Protein AF-A0A137NV91-F1 (afdb_monomer_lite)

Secondary structure (DSSP, 8-state):
-EEEEE-TTT-EEEEEEEE-HHHHHHHB-GGGS-TTHHHHHHHHHHTT----EEEEEEEEE--HHHHHHS-HHHHTTTBB----SSS------

Foldseek 3Di:
DKDWDQDPVQLKIKMKDKDALVVLVVQAAPVQADPCSVVVQVVCVVVVWDFMAMFMDIPGNDDVVVVVPDDPSRNSHHTHPDPPVDRGPTPGD

Sequence (93 aa):
MSVVVLDPVTKHVDIFVKGSFEKVKVIASSETLPTNYDEAALELASEGCYVLALAHRDLGVIDIEEVKQMKRKELEAEVSNHKSSNILDILTK

Organism: Conidiobolus coronatus (strain ATCC 28846 / CBS 209.66 / NRRL 28638) (NCBI:txid796925)

pLDDT: mean 84.83, std 16.08, range [33.75, 94.69]

Radius of gyration: 14.26 Å; chains: 1; bounding box: 32×27×38 Å

InterPro domains:
  IPR006544 P-type ATPase, subfamily V [PTHR45630] (1-78)
  IPR023299 P-type ATPase, cytoplasmic domain N [G3DSA:3.40.1110.10] (1-86)
  IPR023299 P-type ATPase, cytoplasmic domain N [SSF81660] (1-73)

Structure (mmCIF, N/CA/C/O backbone):
data_AF-A0A137NV91-F1
#
_entry.id   AF-A0A137NV91-F1
#
loop_
_atom_site.group_PDB
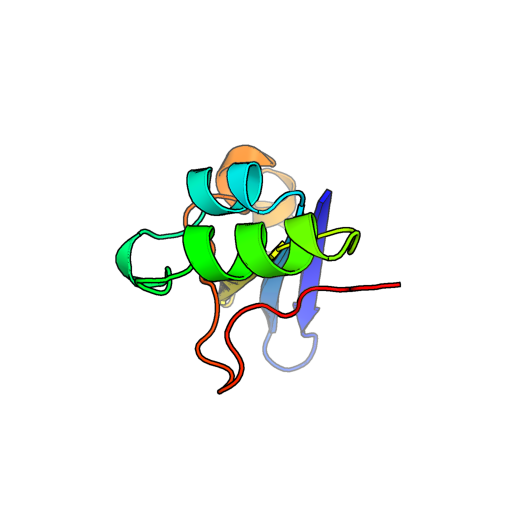_atom_site.id
_atom_site.type_symbol
_atom_site.label_atom_id
_atom_site.label_alt_id
_atom_site.label_comp_id
_atom_site.label_asym_id
_atom_site.label_entity_id
_atom_site.label_seq_id
_atom_site.pdbx_PDB_ins_code
_atom_site.Cartn_x
_atom_site.Cartn_y
_atom_site.Cartn_z
_atom_site.occupancy
_atom_site.B_iso_or_equiv
_atom_site.auth_seq_id
_atom_site.auth_comp_id
_atom_site.auth_asym_id
_atom_site.auth_atom_id
_atom_site.pdbx_PDB_model_num
ATOM 1 N N . MET A 1 1 ? -5.728 5.193 -5.315 1.00 88.69 1 MET A N 1
ATOM 2 C CA . MET A 1 1 ? -7.105 4.937 -4.851 1.00 88.69 1 MET A CA 1
ATOM 3 C C . MET A 1 1 ? -6.995 4.045 -3.639 1.00 88.69 1 MET A C 1
ATOM 5 O O . MET A 1 1 ? -6.121 3.189 -3.644 1.00 88.69 1 MET A O 1
ATOM 9 N N . SER A 1 2 ? -7.816 4.265 -2.625 1.00 92.19 2 SER A N 1
ATOM 10 C CA . SER A 1 2 ? -7.780 3.494 -1.386 1.00 92.19 2 SER A CA 1
ATOM 11 C C . SER A 1 2 ? -9.177 3.044 -0.991 1.00 92.19 2 SER A C 1
ATOM 13 O O . SER A 1 2 ? -10.165 3.673 -1.376 1.00 92.19 2 SER A O 1
ATOM 15 N N . VAL A 1 3 ? -9.241 1.934 -0.267 1.00 94.19 3 VAL A N 1
ATOM 16 C CA . VAL A 1 3 ? -10.461 1.393 0.331 1.00 94.19 3 VAL A CA 1
ATOM 17 C C . VAL A 1 3 ? -10.175 1.045 1.780 1.00 94.19 3 VAL A C 1
ATOM 19 O O . VAL A 1 3 ? -9.105 0.526 2.089 1.00 94.19 3 VAL A O 1
ATOM 22 N N . VAL A 1 4 ? -11.132 1.350 2.649 1.00 94.12 4 VAL A N 1
ATOM 23 C CA . VAL A 1 4 ? -11.081 1.016 4.071 1.00 94.12 4 VAL A CA 1
ATOM 24 C C . VAL A 1 4 ? -12.089 -0.096 4.325 1.00 94.12 4 VAL A C 1
ATOM 26 O O . VAL A 1 4 ? -13.231 -0.010 3.868 1.00 94.12 4 VAL A O 1
ATOM 29 N N . VAL A 1 5 ? -11.659 -1.144 5.014 1.00 93.81 5 VAL A N 1
ATOM 30 C CA . VAL A 1 5 ? -12.425 -2.363 5.262 1.00 93.81 5 VAL A CA 1
ATOM 31 C C . VAL A 1 5 ? -12.474 -2.595 6.764 1.00 93.81 5 VAL A C 1
ATOM 33 O O . VAL A 1 5 ? -11.443 -2.604 7.419 1.00 93.81 5 VAL A O 1
ATOM 36 N N . LEU A 1 6 ? -13.675 -2.778 7.305 1.00 94.25 6 LEU A N 1
ATOM 37 C CA . LEU A 1 6 ? -13.877 -3.221 8.681 1.00 94.25 6 LEU A CA 1
ATOM 38 C C . LEU A 1 6 ? -14.106 -4.731 8.670 1.00 94.25 6 LEU A C 1
ATOM 40 O O . LEU A 1 6 ? -15.077 -5.194 8.066 1.00 94.25 6 LEU A O 1
ATOM 44 N N . ASP A 1 7 ? -13.270 -5.481 9.378 1.00 93.12 7 ASP A N 1
ATOM 45 C CA . ASP A 1 7 ? -13.551 -6.879 9.684 1.00 93.12 7 ASP A CA 1
ATOM 46 C C . ASP A 1 7 ? -14.603 -6.946 10.811 1.00 93.12 7 ASP A C 1
ATOM 48 O O . ASP A 1 7 ? -14.344 -6.530 11.945 1.00 93.12 7 ASP A O 1
ATOM 52 N N . PRO A 1 8 ? -15.818 -7.467 10.553 1.00 91.81 8 PRO A N 1
ATOM 53 C CA . PRO A 1 8 ? -16.869 -7.506 11.559 1.00 91.81 8 PRO A CA 1
ATOM 54 C C . PRO A 1 8 ? -16.577 -8.473 12.716 1.00 91.81 8 PRO A C 1
ATOM 56 O O . PRO A 1 8 ? -17.216 -8.320 13.763 1.00 91.81 8 PRO A O 1
ATOM 59 N N . VAL A 1 9 ? -15.660 -9.434 12.540 1.00 94.06 9 VAL A N 1
ATOM 60 C CA . VAL A 1 9 ? -15.285 -10.446 13.538 1.00 94.06 9 VAL A CA 1
ATOM 61 C C . VAL A 1 9 ? -14.191 -9.914 14.455 1.00 94.06 9 VAL A C 1
ATOM 63 O O . VAL A 1 9 ? -14.395 -9.860 15.666 1.00 94.06 9 VAL A O 1
ATOM 66 N N . THR A 1 10 ? -13.054 -9.494 13.894 1.00 92.44 10 THR A N 1
ATOM 67 C CA . THR A 1 10 ? -11.912 -9.001 14.687 1.00 92.44 10 THR A CA 1
ATOM 68 C C . THR A 1 10 ? -12.068 -7.543 15.111 1.00 92.44 10 THR A C 1
ATOM 70 O O . THR A 1 10 ? -11.402 -7.111 16.046 1.00 92.44 10 THR A O 1
ATOM 73 N N . LYS A 1 11 ? -12.965 -6.791 14.456 1.00 92.56 11 LYS A N 1
ATOM 74 C CA . LYS A 1 11 ? -13.106 -5.330 14.576 1.00 92.56 11 LYS A CA 1
ATOM 75 C C . LYS A 1 11 ? -11.873 -4.547 14.126 1.00 92.56 11 LYS A C 1
ATOM 77 O O . LYS A 1 11 ? -11.801 -3.352 14.397 1.00 92.56 11 LYS A O 1
ATOM 82 N N . HIS A 1 12 ? -10.941 -5.190 13.426 1.00 93.88 12 HIS A N 1
ATOM 83 C CA . HIS A 1 12 ? -9.832 -4.491 12.795 1.00 93.88 12 HIS A CA 1
ATOM 84 C C . HIS A 1 12 ? -10.318 -3.672 11.605 1.00 93.88 12 HIS A C 1
ATOM 86 O O . HIS A 1 12 ? -11.248 -4.066 10.891 1.00 93.88 12 HIS A O 1
ATOM 92 N N . VAL A 1 13 ? -9.675 -2.527 11.404 1.00 93.94 13 VAL A N 1
ATOM 93 C CA . VAL A 1 13 ? -9.871 -1.694 10.226 1.00 93.94 13 VAL A CA 1
ATOM 94 C C . VAL A 1 13 ? -8.608 -1.724 9.381 1.00 93.94 13 VAL A C 1
ATOM 96 O O . VAL A 1 13 ? -7.559 -1.229 9.785 1.00 93.94 13 VAL A O 1
ATOM 99 N N . ASP A 1 14 ? -8.733 -2.248 8.172 1.00 92.94 14 ASP A N 1
ATOM 100 C CA . ASP A 1 14 ? -7.659 -2.315 7.194 1.00 92.94 14 ASP A CA 1
ATOM 101 C C . ASP A 1 14 ? -7.842 -1.244 6.125 1.00 92.94 14 ASP A C 1
ATOM 103 O O . ASP A 1 14 ? -8.948 -1.011 5.631 1.00 92.94 1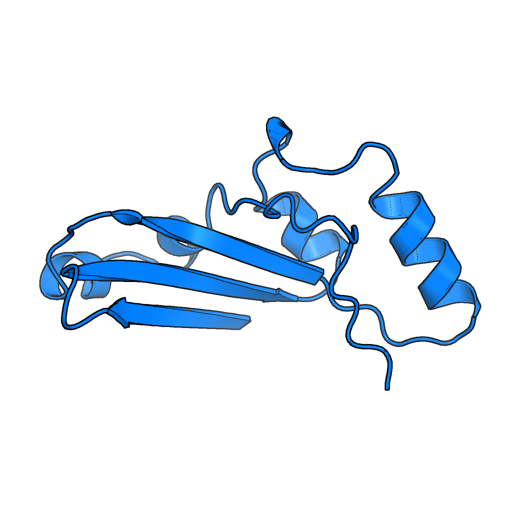4 ASP A O 1
ATOM 107 N N . ILE A 1 15 ? -6.744 -0.632 5.695 1.00 93.06 15 ILE A N 1
ATOM 108 C CA . ILE A 1 15 ? -6.714 0.170 4.477 1.00 93.06 15 ILE A CA 1
ATOM 109 C C . ILE A 1 15 ? -5.864 -0.512 3.415 1.00 93.06 15 ILE A C 1
ATOM 111 O O . ILE A 1 15 ? -4.721 -0.895 3.650 1.00 93.06 15 ILE A O 1
ATOM 115 N N . PHE A 1 16 ? -6.417 -0.595 2.209 1.00 93.31 16 PHE A N 1
ATOM 116 C CA . PHE A 1 16 ? -5.708 -1.034 1.015 1.00 93.31 16 PHE A CA 1
ATOM 117 C C . PHE A 1 16 ? -5.569 0.135 0.054 1.00 93.31 16 PHE A C 1
ATOM 119 O O . PHE A 1 16 ? -6.543 0.830 -0.243 1.00 93.31 16 PHE A O 1
ATOM 126 N N . VAL A 1 17 ? -4.363 0.344 -0.465 1.00 93.12 17 VAL A N 1
ATOM 127 C CA . VAL A 1 17 ? -4.039 1.425 -1.393 1.00 93.12 17 VAL A CA 1
ATOM 128 C C . VAL A 1 17 ? -3.484 0.841 -2.681 1.00 93.12 17 VAL A C 1
ATOM 130 O O . VAL A 1 17 ? -2.546 0.055 -2.665 1.00 93.12 17 VAL A O 1
ATOM 133 N N . LYS A 1 18 ? -4.043 1.271 -3.812 1.00 92.44 18 LYS A N 1
ATOM 134 C CA . LYS A 1 18 ? -3.572 0.947 -5.160 1.00 92.44 18 LYS A CA 1
ATOM 135 C C . LYS A 1 18 ? -3.197 2.211 -5.922 1.00 92.44 18 LYS A C 1
ATOM 137 O O . LYS A 1 18 ? -3.970 3.179 -5.945 1.00 92.44 18 LYS A O 1
ATOM 142 N N . GLY A 1 19 ? -2.067 2.206 -6.618 1.00 91.44 19 GLY A N 1
ATOM 143 C CA . GLY A 1 19 ? -1.630 3.342 -7.429 1.00 91.44 19 GLY A CA 1
ATOM 144 C C . GLY A 1 19 ? -0.460 3.010 -8.342 1.00 91.44 19 GLY A C 1
ATOM 145 O O . GLY A 1 19 ? -0.074 1.851 -8.455 1.00 91.44 19 GLY A O 1
ATOM 146 N N . SER A 1 20 ? 0.099 4.031 -8.994 1.00 92.62 20 SER A N 1
ATOM 147 C CA . SER A 1 20 ? 1.392 3.868 -9.663 1.00 92.62 20 SER A CA 1
ATOM 148 C C . SER A 1 20 ? 2.468 3.571 -8.617 1.00 92.62 20 SER A C 1
ATOM 150 O O . SER A 1 20 ? 2.360 4.031 -7.473 1.00 92.62 20 SER A O 1
ATOM 152 N N . PHE A 1 21 ? 3.480 2.793 -8.991 1.00 91.50 21 PHE A N 1
ATOM 153 C CA . PHE A 1 21 ? 4.522 2.372 -8.058 1.00 91.50 21 PHE A CA 1
ATOM 154 C C . PHE A 1 21 ? 5.289 3.569 -7.474 1.00 91.50 21 PHE A C 1
ATOM 156 O O . PHE A 1 21 ? 5.559 3.603 -6.279 1.00 91.50 21 PHE A O 1
ATOM 163 N N . GLU A 1 22 ? 5.499 4.638 -8.242 1.00 94.06 22 GLU A N 1
ATOM 164 C CA . GLU A 1 22 ? 6.143 5.864 -7.758 1.00 94.06 22 GLU A CA 1
ATOM 165 C C . GLU A 1 22 ? 5.300 6.570 -6.689 1.00 94.06 22 GLU A C 1
ATOM 167 O O . GLU A 1 22 ? 5.829 7.052 -5.690 1.00 94.06 22 GLU A O 1
ATOM 172 N N . LYS A 1 23 ? 3.973 6.624 -6.869 1.00 93.50 23 LYS A N 1
ATOM 173 C CA . LYS A 1 23 ? 3.073 7.276 -5.905 1.00 93.50 23 LYS A CA 1
ATOM 174 C C . LYS A 1 23 ? 2.914 6.466 -4.628 1.00 93.50 23 LYS A C 1
ATOM 176 O O . LYS A 1 23 ? 2.878 7.056 -3.553 1.00 93.50 23 LYS A O 1
ATOM 181 N N . VAL A 1 24 ? 2.801 5.143 -4.739 1.00 92.44 24 VAL A N 1
ATOM 182 C CA . VAL A 1 24 ? 2.683 4.261 -3.569 1.00 92.44 24 VAL A CA 1
ATOM 183 C C . VAL A 1 24 ? 3.979 4.278 -2.761 1.00 92.44 24 VAL A C 1
ATOM 185 O O . VAL A 1 24 ? 3.920 4.375 -1.541 1.00 92.44 24 VAL A O 1
ATOM 188 N N . LYS A 1 25 ? 5.144 4.316 -3.419 1.00 92.50 25 LYS A N 1
ATOM 189 C CA . LYS A 1 25 ? 6.446 4.455 -2.754 1.00 92.50 25 LYS A CA 1
ATOM 190 C C . LYS A 1 25 ? 6.543 5.673 -1.831 1.00 92.50 25 LYS A C 1
ATOM 192 O O . LYS A 1 25 ? 7.148 5.579 -0.773 1.00 92.50 25 LYS A O 1
ATOM 197 N N . VAL A 1 26 ? 5.947 6.806 -2.215 1.00 93.75 26 VAL A N 1
ATOM 198 C CA . VAL A 1 26 ? 5.987 8.056 -1.426 1.00 93.75 26 VAL A CA 1
ATOM 199 C C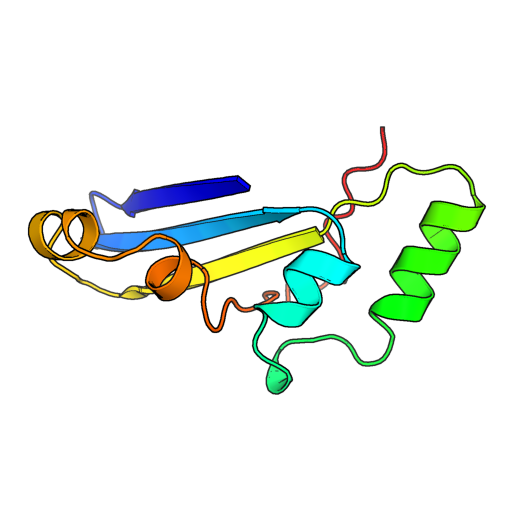 . VAL A 1 26 ? 5.218 7.948 -0.106 1.00 93.75 26 VAL A C 1
ATOM 201 O O . VAL A 1 26 ? 5.566 8.628 0.855 1.00 93.75 26 VAL A O 1
ATOM 204 N N . ILE A 1 27 ? 4.163 7.133 -0.061 1.00 92.81 27 ILE A N 1
ATOM 205 C CA . ILE A 1 27 ? 3.302 6.973 1.123 1.00 92.81 27 ILE A CA 1
ATOM 206 C C . ILE A 1 27 ? 3.607 5.696 1.914 1.00 92.81 27 ILE A C 1
ATOM 208 O O . ILE A 1 27 ? 3.136 5.549 3.041 1.00 92.81 27 ILE A O 1
ATOM 212 N N . ALA A 1 28 ? 4.379 4.782 1.327 1.00 90.94 28 ALA A N 1
ATOM 213 C CA . ALA A 1 28 ? 4.778 3.545 1.966 1.00 90.94 28 ALA A CA 1
ATOM 214 C C . ALA A 1 28 ? 5.856 3.781 3.029 1.00 90.94 28 ALA A C 1
ATOM 216 O O . ALA A 1 28 ? 6.710 4.658 2.893 1.00 90.94 28 ALA A O 1
ATOM 217 N N . SER A 1 29 ? 5.847 2.955 4.074 1.00 89.56 29 SER A N 1
ATOM 218 C CA . SER A 1 29 ? 6.947 2.924 5.038 1.00 89.56 29 SER A CA 1
ATOM 219 C C . SER A 1 29 ? 8.222 2.421 4.356 1.00 89.56 29 SER A C 1
ATOM 221 O O . SER A 1 29 ? 8.229 1.337 3.761 1.00 89.56 29 SER A O 1
ATOM 223 N N . SER A 1 30 ? 9.313 3.187 4.457 1.00 85.19 30 SER A N 1
ATOM 224 C CA . SER A 1 30 ? 10.598 2.869 3.819 1.00 85.19 30 SER A CA 1
ATOM 225 C C . SER A 1 30 ? 11.179 1.531 4.275 1.00 85.19 30 SER A C 1
ATOM 227 O O . SER A 1 30 ? 11.837 0.859 3.488 1.00 85.19 30 SER A O 1
ATOM 229 N N . GLU A 1 31 ? 10.887 1.109 5.507 1.00 87.00 31 GLU A N 1
ATOM 230 C CA . GLU A 1 31 ? 11.326 -0.175 6.072 1.00 87.00 31 GLU A CA 1
ATOM 231 C C . GLU A 1 31 ? 10.606 -1.385 5.459 1.00 87.00 31 GLU A C 1
ATOM 233 O O . GLU A 1 31 ? 11.061 -2.522 5.581 1.00 87.00 31 GLU A O 1
ATOM 238 N N . THR A 1 32 ? 9.473 -1.145 4.796 1.00 84.75 32 THR A N 1
ATOM 239 C CA . THR A 1 32 ? 8.650 -2.186 4.163 1.00 84.75 32 THR A CA 1
ATOM 240 C C . THR A 1 32 ? 8.868 -2.273 2.657 1.00 84.75 32 THR A C 1
ATOM 242 O O . THR A 1 32 ? 8.400 -3.216 2.020 1.00 84.75 32 THR A O 1
ATOM 245 N N . LEU A 1 33 ? 9.582 -1.305 2.072 1.00 85.56 33 LEU A N 1
ATOM 246 C CA . LEU A 1 33 ? 9.882 -1.306 0.649 1.00 85.56 33 LEU A CA 1
ATOM 247 C C . LEU A 1 33 ? 10.988 -2.325 0.329 1.00 85.56 33 LEU A C 1
ATOM 249 O O . LEU A 1 33 ? 12.055 -2.297 0.943 1.00 85.56 33 LEU A O 1
ATOM 253 N N . PRO A 1 34 ? 10.775 -3.195 -0.670 1.00 86.69 34 PRO A N 1
ATOM 254 C CA . PRO A 1 34 ? 11.830 -4.021 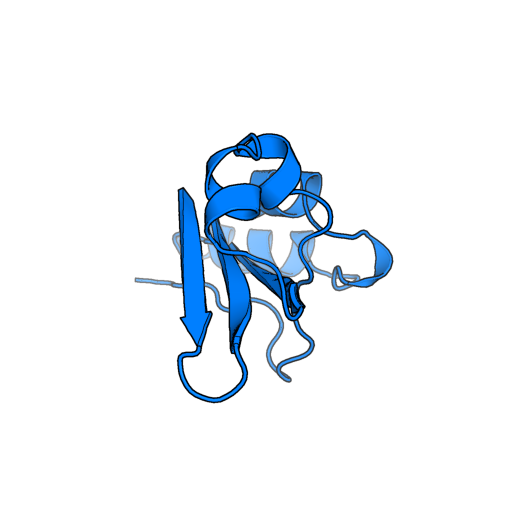-1.240 1.00 86.69 34 PRO A CA 1
ATOM 255 C C . PRO A 1 34 ? 13.013 -3.190 -1.742 1.00 86.69 34 PRO A C 1
ATOM 257 O O . PRO A 1 34 ? 12.827 -2.117 -2.318 1.00 86.69 34 PRO A O 1
ATOM 260 N N . THR A 1 35 ? 14.231 -3.717 -1.610 1.00 89.50 35 THR A N 1
ATOM 261 C CA . THR A 1 35 ? 15.446 -3.037 -2.090 1.00 89.50 35 THR A CA 1
ATOM 262 C C . THR A 1 35 ? 15.456 -2.837 -3.607 1.00 89.50 35 THR A C 1
ATOM 264 O O . THR A 1 35 ? 16.005 -1.848 -4.080 1.00 89.50 35 THR A O 1
ATOM 267 N N . ASN A 1 36 ? 14.817 -3.731 -4.363 1.00 90.31 36 ASN A N 1
ATOM 268 C CA . ASN A 1 36 ? 14.700 -3.687 -5.823 1.00 90.31 36 ASN A CA 1
ATOM 269 C C . ASN A 1 36 ? 13.337 -3.155 -6.315 1.00 90.31 36 ASN A C 1
ATOM 271 O O . ASN A 1 36 ? 12.954 -3.419 -7.450 1.00 90.31 36 ASN A O 1
ATOM 275 N N . TYR A 1 37 ? 12.580 -2.435 -5.477 1.00 89.50 37 TYR A N 1
ATOM 276 C CA . TYR A 1 37 ? 11.212 -2.003 -5.795 1.00 89.50 37 TYR A CA 1
ATOM 277 C C . TYR A 1 37 ? 11.096 -1.239 -7.125 1.00 89.50 37 TYR A C 1
ATOM 279 O O . TYR A 1 37 ? 10.227 -1.550 -7.936 1.00 89.50 37 TYR A O 1
ATOM 287 N N . ASP A 1 38 ? 11.976 -0.259 -7.356 1.00 92.00 38 ASP A N 1
ATOM 288 C CA . ASP A 1 38 ? 11.953 0.527 -8.596 1.00 92.00 38 ASP A CA 1
ATOM 289 C C . ASP A 1 38 ? 12.420 -0.300 -9.794 1.00 92.00 38 ASP A C 1
ATOM 291 O O . ASP A 1 38 ? 11.836 -0.200 -10.865 1.00 92.00 38 ASP A O 1
ATOM 295 N N . GLU A 1 39 ? 13.462 -1.114 -9.614 1.00 93.94 39 GLU A N 1
ATOM 296 C CA . GLU A 1 39 ? 14.038 -1.949 -10.672 1.00 93.94 39 GLU A CA 1
ATOM 297 C C . GLU A 1 39 ? 13.001 -2.941 -11.203 1.00 93.94 39 GLU A C 1
ATOM 299 O O . GLU A 1 39 ? 12.725 -2.944 -12.398 1.00 93.94 39 GLU A O 1
ATOM 304 N N . ALA A 1 40 ? 12.342 -3.688 -10.312 1.00 91.12 40 ALA A N 1
ATOM 305 C CA . ALA A 1 40 ? 11.310 -4.653 -10.683 1.00 91.12 40 ALA A CA 1
ATOM 306 C C . ALA A 1 40 ? 10.099 -3.983 -11.357 1.00 91.12 40 ALA A C 1
ATOM 308 O O . ALA A 1 40 ? 9.541 -4.499 -12.326 1.00 91.12 40 ALA A O 1
ATOM 309 N N . ALA A 1 41 ? 9.687 -2.809 -10.868 1.00 91.50 41 ALA A N 1
ATOM 310 C CA . ALA A 1 41 ? 8.600 -2.054 -11.481 1.00 91.50 41 ALA A CA 1
ATOM 311 C C . ALA A 1 41 ? 8.973 -1.523 -12.876 1.00 91.50 41 ALA A C 1
ATOM 313 O O . ALA A 1 41 ? 8.144 -1.553 -13.786 1.00 91.50 41 ALA A O 1
ATOM 314 N N . LEU A 1 42 ? 10.208 -1.050 -13.058 1.00 93.44 42 LEU A N 1
ATOM 315 C CA . LEU A 1 42 ? 10.706 -0.550 -14.339 1.00 93.44 42 LEU A CA 1
ATOM 316 C C . LEU A 1 42 ? 10.918 -1.671 -15.355 1.00 93.44 42 LEU A C 1
ATOM 318 O O . LEU A 1 42 ? 10.597 -1.471 -16.523 1.00 93.44 42 LEU A O 1
ATOM 322 N N . GLU A 1 43 ? 11.411 -2.833 -14.926 1.00 93.75 43 GLU A N 1
ATOM 323 C CA . GLU A 1 43 ? 11.562 -4.021 -15.770 1.00 93.75 43 GLU A CA 1
ATOM 324 C C . GLU A 1 43 ? 10.211 -4.405 -16.382 1.00 93.75 43 GLU A C 1
ATOM 326 O O . GLU A 1 43 ? 10.056 -4.382 -17.604 1.00 93.75 43 GLU A O 1
ATOM 331 N N . LEU A 1 44 ? 9.184 -4.585 -15.549 1.00 89.62 44 LEU A N 1
ATOM 332 C CA . LEU A 1 44 ? 7.839 -4.932 -16.016 1.00 89.62 44 LEU A CA 1
ATOM 333 C C . LEU A 1 44 ? 7.207 -3.821 -16.865 1.00 89.62 44 LEU A C 1
ATOM 335 O O . LEU A 1 44 ? 6.551 -4.094 -17.869 1.00 89.62 44 LEU A O 1
ATOM 339 N N . ALA A 1 45 ? 7.433 -2.551 -16.522 1.00 90.50 45 ALA A N 1
ATOM 340 C CA . ALA A 1 45 ? 6.980 -1.439 -17.356 1.00 90.50 45 ALA A CA 1
ATOM 341 C C . ALA A 1 45 ? 7.665 -1.429 -18.737 1.00 90.50 45 ALA A C 1
ATOM 343 O O . ALA A 1 45 ? 7.023 -1.100 -19.736 1.00 90.50 45 ALA A O 1
ATOM 344 N N . SER A 1 46 ? 8.946 -1.807 -18.810 1.00 93.25 46 SER A N 1
ATOM 345 C CA . SER A 1 46 ? 9.719 -1.866 -20.058 1.00 93.25 46 SER A CA 1
ATOM 346 C C . SER A 1 46 ? 9.249 -2.975 -21.002 1.00 93.25 46 SER A C 1
ATOM 348 O O . SER A 1 46 ? 9.323 -2.817 -22.220 1.00 93.25 46 SER A O 1
ATOM 350 N N . GLU A 1 47 ? 8.664 -4.039 -20.452 1.00 94.56 47 GLU A N 1
ATOM 351 C CA . GLU A 1 47 ? 8.000 -5.106 -21.208 1.00 94.56 47 GLU A CA 1
ATOM 352 C C . GLU A 1 47 ? 6.610 -4.697 -21.733 1.00 94.56 47 GLU A C 1
ATOM 354 O O . GLU A 1 47 ? 5.937 -5.464 -22.420 1.00 94.56 47 GLU A O 1
ATOM 359 N N . GLY A 1 48 ? 6.168 -3.469 -21.441 1.00 90.56 48 GLY A N 1
ATOM 360 C CA . GLY A 1 48 ? 4.866 -2.946 -21.845 1.00 90.56 48 GLY A CA 1
ATOM 361 C C . GLY A 1 48 ? 3.742 -3.257 -20.856 1.00 90.56 48 GLY A C 1
ATOM 362 O O . GLY A 1 48 ? 2.575 -2.987 -21.158 1.00 90.56 48 GLY A O 1
ATOM 363 N N . CYS A 1 49 ? 4.053 -3.793 -19.671 1.00 89.62 49 CYS A N 1
ATOM 364 C CA . CYS A 1 49 ? 3.043 -4.018 -18.647 1.00 89.62 49 CYS A CA 1
ATOM 365 C C . CYS A 1 49 ? 2.581 -2.702 -18.010 1.00 89.62 49 CYS A C 1
ATOM 367 O O . CYS A 1 49 ? 3.355 -1.778 -17.757 1.00 89.62 49 CYS A O 1
ATOM 369 N N . TYR A 1 50 ? 1.292 -2.635 -17.673 1.00 88.06 50 TYR A N 1
ATOM 370 C CA . TYR A 1 50 ? 0.771 -1.543 -16.858 1.00 88.06 50 TYR A CA 1
ATOM 371 C C . TYR A 1 50 ? 1.011 -1.835 -15.376 1.00 88.06 50 TYR A C 1
ATOM 373 O O . TYR A 1 50 ? 0.319 -2.657 -14.781 1.00 88.06 50 TYR A O 1
ATOM 381 N N . VAL A 1 51 ? 1.998 -1.164 -14.783 1.00 89.06 51 VAL A N 1
ATOM 382 C CA . VAL A 1 51 ? 2.470 -1.480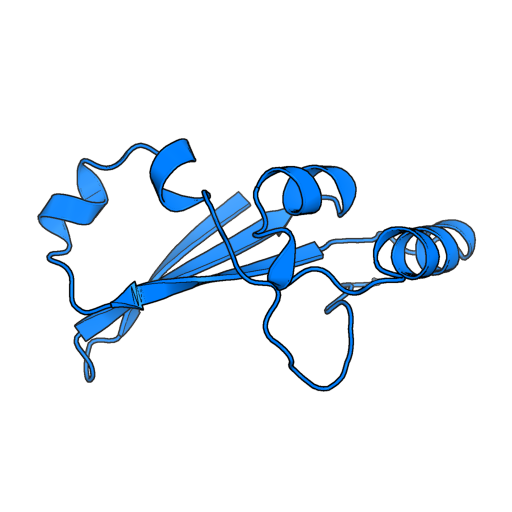 -13.432 1.00 89.06 51 VAL A CA 1
ATOM 383 C C . VAL A 1 51 ? 1.694 -0.715 -12.364 1.00 89.06 51 VAL A C 1
ATOM 385 O O . VAL A 1 51 ? 1.667 0.518 -12.338 1.00 89.06 51 VAL A O 1
ATOM 388 N N . LEU A 1 52 ? 1.074 -1.459 -11.449 1.00 88.75 52 LEU A N 1
ATOM 389 C CA . LEU A 1 52 ? 0.347 -0.920 -10.304 1.00 88.75 52 LEU A CA 1
ATOM 390 C C . LEU A 1 52 ? 0.909 -1.517 -9.024 1.00 88.75 52 LEU A C 1
ATOM 392 O O . LEU A 1 52 ? 1.025 -2.730 -8.912 1.00 88.75 52 LEU A O 1
ATOM 396 N N . ALA A 1 53 ? 1.203 -0.661 -8.054 1.00 90.88 53 ALA A N 1
ATOM 397 C CA . ALA A 1 53 ? 1.580 -1.088 -6.722 1.00 90.88 53 ALA A CA 1
ATOM 398 C C . ALA A 1 53 ? 0.358 -1.154 -5.806 1.00 90.88 53 ALA A C 1
ATOM 400 O O . ALA A 1 53 ? -0.572 -0.341 -5.915 1.00 90.88 53 ALA A O 1
ATOM 401 N N . LEU A 1 54 ? 0.410 -2.114 -4.890 1.00 91.25 54 LEU A N 1
ATOM 402 C CA . LEU A 1 54 ? -0.560 -2.348 -3.834 1.00 91.25 54 LEU A CA 1
ATOM 403 C C . LEU A 1 54 ? 0.150 -2.289 -2.485 1.00 91.25 54 LEU A C 1
ATOM 405 O O . LEU A 1 54 ? 1.190 -2.916 -2.320 1.00 91.25 54 LEU A O 1
ATOM 409 N N . ALA A 1 55 ? -0.427 -1.546 -1.547 1.00 91.06 55 ALA A N 1
ATOM 410 C CA . ALA A 1 55 ? 0.046 -1.425 -0.175 1.00 91.06 55 ALA A CA 1
ATOM 411 C C . ALA A 1 55 ? -1.125 -1.578 0.800 1.00 91.06 55 ALA A C 1
ATOM 413 O O . ALA A 1 55 ? -2.279 -1.307 0.453 1.00 91.06 55 ALA A O 1
ATOM 414 N N . HIS A 1 56 ? -0.826 -1.999 2.022 1.00 91.00 56 HIS A N 1
ATOM 415 C CA . HIS A 1 56 ? -1.801 -2.300 3.065 1.00 91.00 56 HIS A CA 1
ATOM 416 C C . HIS A 1 56 ? -1.355 -1.718 4.406 1.00 91.00 56 HIS A C 1
ATOM 418 O O . HIS A 1 56 ? -0.167 -1.684 4.712 1.00 91.00 56 HIS A O 1
ATOM 424 N N . ARG A 1 57 ? -2.298 -1.262 5.225 1.00 91.00 57 ARG A N 1
ATOM 425 C CA . ARG A 1 57 ? -2.042 -0.932 6.627 1.00 91.00 57 ARG A CA 1
ATOM 426 C C . ARG A 1 57 ? -3.191 -1.422 7.488 1.00 91.00 57 ARG A C 1
ATOM 428 O O . ARG A 1 57 ? -4.348 -1.151 7.181 1.00 91.00 57 ARG A O 1
ATOM 435 N N . ASP A 1 58 ? -2.836 -2.084 8.578 1.00 91.94 58 ASP A N 1
ATOM 436 C CA . ASP A 1 58 ? -3.747 -2.399 9.673 1.00 91.94 58 ASP A CA 1
ATOM 437 C C . ASP A 1 58 ? -3.793 -1.189 10.621 1.00 91.94 58 ASP A C 1
ATOM 439 O O . ASP A 1 58 ? -2.756 -0.748 11.130 1.00 91.94 58 ASP A O 1
ATOM 443 N N . LEU A 1 59 ? -4.976 -0.600 10.804 1.00 91.50 59 LEU A N 1
ATOM 444 C CA . LEU A 1 59 ? -5.217 0.478 11.772 1.00 91.50 59 LEU A CA 1
ATOM 445 C C . LEU A 1 59 ? -5.554 -0.073 13.168 1.00 91.50 59 LEU A C 1
ATOM 447 O O . LEU A 1 59 ? -5.680 0.697 14.119 1.00 91.50 59 LEU A O 1
ATOM 451 N N . GLY A 1 60 ? -5.670 -1.394 13.300 1.00 93.12 60 GLY A N 1
ATOM 452 C CA . GLY A 1 60 ? -6.060 -2.089 14.512 1.00 93.12 60 GLY A CA 1
ATOM 453 C C . GLY A 1 60 ? -7.554 -1.973 14.796 1.00 93.12 60 GLY A C 1
ATOM 454 O O . GLY A 1 60 ? -8.369 -1.654 13.927 1.00 93.12 60 GLY A O 1
ATOM 455 N N . VAL A 1 61 ? -7.913 -2.237 16.051 1.00 94.06 61 VAL A N 1
ATOM 456 C CA . VAL A 1 61 ? -9.278 -2.059 16.554 1.00 94.06 61 VAL A CA 1
ATOM 457 C C . VAL A 1 61 ? -9.508 -0.576 16.849 1.00 94.06 61 VAL A C 1
ATOM 459 O O . VAL A 1 61 ? -9.130 -0.082 17.910 1.00 94.06 61 VAL A O 1
ATOM 462 N N . ILE A 1 62 ? -10.125 0.124 15.898 1.00 89.62 62 ILE A N 1
ATOM 463 C CA . ILE A 1 62 ? -10.470 1.551 15.967 1.00 89.62 62 ILE A CA 1
ATOM 464 C C . ILE A 1 62 ? -11.966 1.748 15.694 1.00 89.62 62 ILE A C 1
ATOM 466 O O . ILE A 1 62 ? -12.582 0.979 14.951 1.00 89.62 62 ILE A O 1
ATOM 470 N N . ASP A 1 63 ? -12.570 2.771 16.303 1.00 88.44 63 ASP A N 1
ATOM 471 C CA . ASP A 1 63 ? -13.967 3.117 16.041 1.00 88.44 63 ASP A CA 1
ATOM 472 C C . ASP A 1 63 ? -14.129 3.640 14.604 1.00 88.44 63 ASP A C 1
ATOM 474 O O . ASP A 1 63 ? -13.399 4.518 14.139 1.00 88.44 63 ASP A O 1
ATOM 478 N N . ILE A 1 64 ? -15.134 3.131 13.892 1.00 87.31 64 ILE A N 1
ATOM 479 C CA . ILE A 1 64 ? -15.446 3.563 12.531 1.00 87.31 64 ILE A CA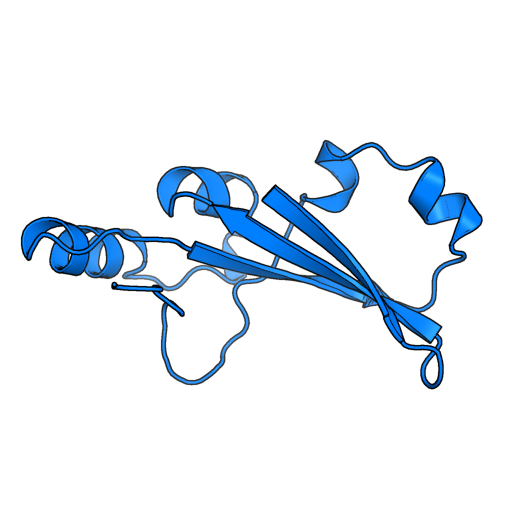 1
ATOM 480 C C . ILE A 1 64 ? -15.822 5.048 12.469 1.00 87.31 64 ILE A C 1
ATOM 482 O O . ILE A 1 64 ? -15.590 5.696 11.447 1.00 87.31 64 ILE A O 1
ATOM 486 N N . GLU A 1 65 ? -16.387 5.606 13.544 1.00 91.06 65 GLU A N 1
ATOM 487 C CA . GLU A 1 65 ? -16.687 7.037 13.608 1.00 91.06 65 GLU A CA 1
ATOM 488 C C . GLU A 1 65 ? -15.414 7.888 13.671 1.00 91.06 65 GLU A C 1
ATOM 490 O O . GLU A 1 65 ? -15.377 8.958 13.064 1.00 91.06 65 GLU A O 1
ATOM 495 N N . GLU A 1 66 ? -14.346 7.395 14.303 1.00 89.50 66 GLU A N 1
ATOM 496 C CA . GLU A 1 66 ? -13.033 8.048 14.301 1.00 89.50 66 GLU A CA 1
ATOM 497 C C . GLU A 1 66 ? -12.415 8.013 12.898 1.00 89.50 66 GLU A C 1
ATOM 499 O O . GLU A 1 66 ? -12.011 9.047 12.361 1.00 89.50 66 GLU A O 1
ATOM 504 N N . VAL A 1 67 ? -12.461 6.849 12.242 1.00 90.69 67 VAL A N 1
ATOM 505 C CA . VAL A 1 67 ? -11.959 6.655 10.871 1.00 90.69 67 VAL A CA 1
ATOM 506 C C . VAL A 1 67 ? -12.638 7.600 9.872 1.00 90.69 67 VAL A C 1
ATOM 508 O O . VAL A 1 67 ? -11.978 8.137 8.983 1.00 90.69 67 VAL A O 1
ATOM 511 N N . LYS A 1 68 ? -13.945 7.858 10.020 1.00 90.81 68 LYS A N 1
ATOM 512 C CA . LYS A 1 68 ? -14.695 8.792 9.158 1.00 90.81 68 LYS A CA 1
ATOM 513 C C . LYS A 1 68 ? -14.229 10.245 9.271 1.00 90.81 68 LYS A C 1
ATOM 515 O O . LYS A 1 68 ? -14.434 11.006 8.327 1.00 90.81 68 LYS A O 1
ATOM 520 N N . GLN A 1 69 ? -13.647 10.639 10.404 1.00 94.06 69 GLN A N 1
ATOM 521 C CA . GLN A 1 69 ? -13.117 11.991 10.604 1.00 94.06 69 GLN A CA 1
ATOM 522 C C . GLN A 1 69 ? -11.677 12.140 10.105 1.00 94.06 69 GLN A C 1
ATOM 524 O O . GLN A 1 69 ? -11.212 13.265 9.905 1.00 94.06 69 GLN A O 1
ATOM 529 N N . MET A 1 70 ? -10.973 11.029 9.877 1.00 93.06 70 MET A N 1
ATOM 530 C CA . MET A 1 70 ? -9.606 11.055 9.373 1.00 93.06 70 MET A CA 1
ATOM 531 C C . MET A 1 70 ? -9.562 11.546 7.930 1.00 93.06 70 MET A C 1
ATOM 533 O O . MET A 1 70 ? -10.373 11.192 7.068 1.00 93.06 70 MET A O 1
ATOM 537 N N . LYS A 1 71 ? -8.543 12.345 7.625 1.00 94.69 71 LYS A N 1
ATOM 538 C CA . LYS A 1 71 ? -8.281 12.746 6.247 1.00 94.69 71 LYS A CA 1
ATOM 539 C C . LYS A 1 71 ? -7.677 11.573 5.497 1.00 94.69 71 LYS A C 1
ATOM 541 O O . LYS A 1 71 ? -6.834 10.840 6.003 1.00 94.69 71 LYS A O 1
ATOM 546 N N . ARG A 1 72 ? -7.985 11.492 4.205 1.00 91.38 72 ARG A N 1
ATOM 547 C CA . ARG A 1 72 ? -7.391 10.505 3.295 1.00 91.38 72 ARG A CA 1
ATOM 548 C C . ARG A 1 72 ? -5.863 10.407 3.405 1.00 91.38 72 ARG A C 1
ATOM 550 O O . ARG A 1 72 ? -5.328 9.310 3.373 1.00 91.38 72 ARG A O 1
ATOM 557 N N . LYS A 1 73 ? -5.166 11.541 3.534 1.00 91.56 73 LYS A N 1
ATOM 558 C CA . LYS A 1 73 ? -3.700 11.567 3.655 1.00 91.56 73 LYS A CA 1
ATOM 559 C C . LYS A 1 73 ? -3.203 10.894 4.940 1.00 91.56 73 LYS A C 1
ATOM 561 O O . LYS A 1 73 ? -2.134 10.306 4.920 1.00 91.56 73 LYS A O 1
ATOM 566 N N . GLU A 1 74 ? -3.956 11.002 6.031 1.00 92.44 74 GLU A N 1
ATOM 567 C CA . GLU A 1 74 ? -3.630 10.370 7.317 1.00 92.44 74 GLU A CA 1
ATOM 568 C C . GLU A 1 74 ? -3.848 8.858 7.232 1.00 92.44 74 GLU A C 1
ATOM 570 O O . GLU A 1 74 ? -3.013 8.083 7.687 1.00 92.44 74 GLU A O 1
ATOM 575 N N . LEU A 1 75 ? -4.934 8.453 6.570 1.00 91.50 75 LEU A N 1
ATOM 576 C CA . LEU A 1 75 ? -5.272 7.055 6.320 1.00 91.50 75 LEU A CA 1
ATOM 577 C C . LEU A 1 75 ? -4.260 6.357 5.393 1.00 91.50 75 LEU A C 1
ATOM 579 O O . LEU A 1 75 ? -3.849 5.236 5.664 1.00 91.50 75 LEU A O 1
ATOM 583 N N . GLU A 1 76 ? -3.834 7.014 4.311 1.00 91.94 76 GLU A N 1
ATOM 584 C CA . GLU A 1 76 ? -2.880 6.458 3.336 1.00 91.94 76 GLU A CA 1
ATOM 585 C C . GLU A 1 76 ? -1.411 6.518 3.803 1.00 91.94 76 GLU A C 1
ATOM 587 O O . GLU A 1 76 ? -0.542 6.006 3.101 1.00 91.94 76 GLU A O 1
ATOM 592 N N . ALA A 1 77 ? -1.108 7.147 4.944 1.00 88.56 77 ALA A N 1
ATOM 593 C CA . ALA A 1 77 ? 0.262 7.281 5.434 1.00 88.56 77 ALA A CA 1
ATOM 594 C C . ALA A 1 77 ? 0.810 5.963 5.999 1.00 88.56 77 ALA A C 1
ATOM 596 O O . ALA A 1 77 ? 0.073 5.190 6.614 1.00 88.56 77 ALA A O 1
ATOM 597 N N . GLU A 1 78 ? 2.119 5.755 5.837 1.00 85.50 78 GLU A N 1
ATOM 598 C CA . GLU A 1 78 ? 2.879 4.640 6.425 1.00 85.50 78 GLU A CA 1
ATOM 599 C C . GLU A 1 78 ? 2.323 3.259 6.055 1.00 85.50 78 GLU A C 1
ATOM 601 O O . GLU A 1 78 ? 2.399 2.300 6.824 1.00 85.50 78 GLU A O 1
ATOM 606 N N . VAL A 1 79 ? 1.758 3.143 4.853 1.00 84.75 79 VAL A N 1
ATOM 607 C CA . VAL A 1 79 ? 1.271 1.856 4.362 1.00 84.75 79 VAL A CA 1
ATOM 608 C C . VAL A 1 79 ? 2.431 0.890 4.157 1.00 84.75 79 VAL A C 1
ATOM 610 O O . VAL A 1 79 ? 3.516 1.257 3.711 1.00 84.75 79 VAL A O 1
ATOM 613 N N . SER A 1 80 ? 2.214 -0.361 4.526 1.00 80.81 80 SER A N 1
ATOM 614 C CA . SER A 1 80 ? 3.195 -1.425 4.399 1.00 80.81 80 SER A CA 1
ATOM 615 C C . SER A 1 80 ? 2.999 -2.163 3.079 1.00 80.81 80 SER A C 1
ATOM 617 O O . SER A 1 80 ? 1.886 -2.556 2.730 1.00 80.81 80 SER A O 1
ATOM 619 N N . ASN A 1 81 ? 4.085 -2.426 2.357 1.00 58.00 81 ASN A N 1
ATOM 620 C CA . ASN A 1 81 ? 4.068 -3.477 1.341 1.00 58.00 81 ASN A CA 1
ATOM 621 C C . ASN A 1 81 ? 4.293 -4.804 2.072 1.00 58.00 81 ASN A C 1
ATOM 623 O O . ASN A 1 81 ? 5.408 -5.106 2.496 1.00 58.00 81 ASN A O 1
ATOM 627 N N . HIS A 1 82 ? 3.220 -5.554 2.333 1.00 52.44 82 HIS A N 1
ATOM 628 C CA . HIS A 1 82 ? 3.330 -6.785 3.113 1.00 52.44 82 HIS A CA 1
ATOM 629 C C . HIS A 1 82 ? 4.233 -7.806 2.402 1.00 52.44 82 HIS A C 1
ATOM 631 O O . HIS A 1 82 ? 4.167 -7.967 1.184 1.00 52.44 82 HIS A O 1
ATOM 637 N N . LYS A 1 83 ? 5.059 -8.509 3.191 1.00 40.88 83 LYS A N 1
ATOM 638 C CA . LYS A 1 83 ? 5.991 -9.580 2.791 1.00 40.88 83 LYS A CA 1
ATOM 639 C C . LYS A 1 83 ? 5.270 -10.866 2.354 1.00 40.88 83 LYS A C 1
ATOM 641 O O . LYS A 1 83 ? 5.632 -11.961 2.782 1.00 40.88 83 LYS A O 1
ATOM 646 N N . SER A 1 84 ? 4.248 -10.763 1.514 1.00 37.19 84 SER A N 1
ATOM 647 C CA . SER A 1 84 ? 3.840 -11.902 0.697 1.00 37.19 84 SER A CA 1
ATOM 648 C C . SER A 1 84 ? 5.037 -12.234 -0.186 1.00 37.19 84 SER A C 1
ATOM 650 O O . SER A 1 84 ? 5.649 -11.333 -0.749 1.00 37.19 84 SER A O 1
ATOM 652 N N . SER A 1 85 ? 5.432 -13.500 -0.264 1.00 34.34 85 SER A N 1
ATOM 653 C CA . SER A 1 85 ? 6.690 -13.964 -0.869 1.00 34.34 85 SER A CA 1
ATOM 654 C C . SER A 1 85 ? 6.885 -13.643 -2.361 1.00 34.34 85 SER A C 1
ATOM 656 O O . SER A 1 85 ? 7.864 -14.092 -2.942 1.00 34.34 85 SER A O 1
ATOM 658 N N . ASN A 1 86 ? 6.004 -12.839 -2.953 1.00 33.75 86 ASN A N 1
ATOM 659 C CA . ASN A 1 86 ? 6.151 -12.217 -4.252 1.00 33.75 86 ASN A CA 1
ATOM 660 C C . ASN A 1 86 ? 6.041 -10.704 -4.059 1.00 33.75 86 ASN A C 1
ATOM 662 O O . ASN A 1 86 ? 4.976 -10.139 -3.819 1.00 33.75 86 ASN A O 1
ATOM 666 N N . ILE A 1 87 ? 7.211 -10.079 -4.109 1.00 41.16 87 ILE A N 1
ATOM 667 C CA . ILE A 1 87 ? 7.407 -8.661 -4.360 1.00 41.16 87 ILE A CA 1
ATOM 668 C C . ILE A 1 87 ? 6.436 -8.238 -5.463 1.00 41.16 87 ILE A C 1
ATOM 670 O O . ILE A 1 87 ? 6.402 -8.876 -6.512 1.00 41.16 87 ILE A O 1
ATOM 674 N N . LEU A 1 88 ? 5.690 -7.156 -5.219 1.00 46.84 88 LEU A N 1
ATOM 675 C CA . LEU A 1 88 ? 4.862 -6.501 -6.227 1.00 46.84 88 LEU A CA 1
ATOM 676 C C . LEU A 1 88 ? 3.684 -7.387 -6.704 1.00 46.84 88 LEU A C 1
ATOM 678 O O . LEU A 1 88 ? 3.797 -8.118 -7.683 1.00 46.84 88 LEU A O 1
ATOM 682 N N . ASP A 1 89 ? 2.500 -7.236 -6.089 1.00 49.50 89 ASP A N 1
ATOM 683 C CA . ASP A 1 89 ? 1.230 -7.598 -6.749 1.00 49.50 89 ASP A CA 1
ATOM 684 C C . ASP A 1 89 ? 0.996 -6.612 -7.908 1.00 49.50 89 ASP A C 1
ATOM 686 O O . ASP A 1 89 ? 0.134 -5.726 -7.874 1.00 49.50 89 ASP A O 1
ATOM 690 N N . ILE A 1 90 ? 1.846 -6.710 -8.929 1.00 51.75 90 ILE A N 1
ATOM 691 C CA . ILE A 1 90 ? 1.715 -5.968 -10.165 1.00 51.75 90 ILE A CA 1
ATOM 692 C C . ILE A 1 90 ? 0.575 -6.614 -10.908 1.00 51.75 90 ILE A C 1
ATOM 694 O O . ILE A 1 90 ? 0.667 -7.717 -11.439 1.00 51.75 90 ILE A O 1
ATOM 698 N N . LEU A 1 91 ? -0.521 -5.876 -10.952 1.00 51.38 91 LEU A N 1
ATOM 699 C CA . LEU A 1 91 ? -1.635 -6.196 -11.817 1.00 51.38 91 LEU A CA 1
ATOM 700 C C . LEU A 1 91 ? -1.241 -5.841 -13.252 1.00 51.38 91 LEU A C 1
ATOM 702 O O . LEU A 1 91 ? -1.580 -4.763 -13.737 1.00 51.38 91 LEU A O 1
ATOM 706 N N . THR A 1 92 ? -0.509 -6.742 -13.906 1.00 48.88 92 THR A N 1
ATOM 707 C CA . THR A 1 92 ? -0.356 -6.745 -15.360 1.00 48.88 92 THR A CA 1
ATOM 708 C C . THR A 1 92 ? -1.698 -7.157 -15.983 1.00 48.88 92 THR A C 1
ATOM 710 O O . THR A 1 92 ? -2.462 -7.923 -15.391 1.00 48.88 92 THR A O 1
ATOM 713 N N . LYS A 1 93 ? -2.062 -6.555 -17.119 1.00 52.53 93 LYS A N 1
ATOM 714 C CA . LYS A 1 93 ? -3.249 -6.966 -17.884 1.00 52.53 93 LYS A CA 1
ATOM 715 C C . LYS A 1 93 ? -2.941 -8.184 -18.734 1.00 52.53 93 LYS A C 1
ATOM 717 O O . LYS A 1 93 ? -1.796 -8.244 -19.230 1.00 52.53 93 LYS A O 1
#